Protein AF-A0A356I0V4-F1 (afdb_monomer_lite)

pLDDT: mean 72.77, std 12.49, range [39.56, 85.69]

Radius of gyration: 16.27 Å; chains: 1; bounding box: 44×14×45 Å

Structure (mmCIF, N/CA/C/O backbone):
data_AF-A0A356I0V4-F1
#
_entry.id   AF-A0A356I0V4-F1
#
loop_
_atom_site.group_PDB
_atom_site.id
_atom_site.type_symbol
_atom_site.label_atom_id
_atom_site.label_alt_id
_atom_site.label_comp_id
_atom_site.label_asym_id
_atom_site.label_entity_id
_atom_site.label_seq_id
_atom_site.pdbx_PDB_ins_code
_atom_site.Cartn_x
_atom_site.Cartn_y
_atom_site.Cartn_z
_atom_site.occupancy
_atom_site.B_iso_or_equiv
_atom_site.auth_seq_id
_atom_site.auth_comp_id
_atom_site.auth_asym_id
_atom_site.auth_atom_id
_atom_site.pdbx_PDB_model_num
ATOM 1 N N . MET A 1 1 ? 33.053 3.255 -28.629 1.00 39.56 1 MET A N 1
ATOM 2 C CA . MET A 1 1 ? 32.080 2.322 -28.022 1.00 39.56 1 MET A CA 1
ATOM 3 C C . MET A 1 1 ? 31.197 3.133 -27.072 1.00 39.56 1 MET A C 1
ATOM 5 O O . MET A 1 1 ? 31.649 3.463 -25.987 1.00 39.56 1 MET A O 1
ATOM 9 N N . SER A 1 2 ? 30.019 3.592 -27.507 1.00 41.94 2 SER A N 1
ATOM 10 C CA . SER A 1 2 ? 29.122 4.398 -26.659 1.00 41.94 2 SER A CA 1
ATOM 11 C C . SER A 1 2 ? 28.209 3.452 -25.877 1.00 41.94 2 SER A C 1
ATOM 13 O O . SER A 1 2 ? 27.335 2.811 -26.459 1.00 41.94 2 SER A O 1
ATOM 15 N N . THR A 1 3 ? 28.451 3.297 -24.575 1.00 51.91 3 THR A N 1
ATOM 16 C CA . THR A 1 3 ? 27.630 2.479 -23.672 1.00 51.91 3 THR A CA 1
ATOM 17 C C . THR A 1 3 ? 26.365 3.244 -23.282 1.00 51.91 3 THR A C 1
ATOM 19 O O . THR A 1 3 ? 26.204 3.720 -22.161 1.00 51.91 3 THR A O 1
ATOM 22 N N . ASN A 1 4 ? 25.432 3.354 -24.225 1.00 55.47 4 ASN A N 1
ATOM 23 C CA . ASN A 1 4 ? 24.067 3.793 -23.953 1.00 55.47 4 ASN A CA 1
ATOM 24 C C . ASN A 1 4 ? 23.294 2.676 -23.236 1.00 55.47 4 ASN A C 1
ATOM 26 O O . ASN A 1 4 ? 22.521 1.954 -23.859 1.00 55.47 4 ASN A O 1
ATOM 30 N N . HIS A 1 5 ? 23.461 2.535 -21.920 1.00 50.72 5 HIS A N 1
ATOM 31 C CA . HIS A 1 5 ? 22.481 1.820 -21.103 1.00 50.72 5 HIS A CA 1
ATOM 32 C C . HIS A 1 5 ? 21.733 2.815 -20.221 1.00 50.72 5 HIS A C 1
ATOM 34 O O . HIS A 1 5 ? 22.219 3.302 -19.203 1.00 50.72 5 HIS A O 1
ATOM 40 N N . SER A 1 6 ? 20.533 3.132 -20.711 1.00 54.03 6 SER A N 1
ATOM 41 C CA . SER A 1 6 ? 19.511 3.974 -20.098 1.00 54.03 6 SER A CA 1
ATOM 42 C C . SER A 1 6 ? 19.297 3.673 -18.606 1.00 54.03 6 SER A C 1
ATOM 44 O O . SER A 1 6 ? 19.445 2.534 -18.159 1.00 54.03 6 SER A O 1
ATOM 46 N N . PRO A 1 7 ? 18.929 4.693 -17.815 1.00 48.81 7 PRO A N 1
ATOM 47 C CA . PRO A 1 7 ? 19.053 4.662 -16.368 1.00 48.81 7 PRO A CA 1
ATOM 48 C C . PRO A 1 7 ? 18.067 3.676 -15.738 1.00 48.81 7 PRO A C 1
ATOM 50 O O . PRO A 1 7 ? 16.889 3.629 -16.094 1.00 48.81 7 PRO A O 1
ATOM 53 N N . LYS A 1 8 ? 18.545 2.960 -14.713 1.00 54.66 8 LYS A N 1
ATOM 54 C CA . LYS A 1 8 ? 17.823 2.056 -13.793 1.00 54.66 8 LYS A CA 1
ATOM 55 C C . LYS A 1 8 ? 16.700 2.736 -12.970 1.00 54.66 8 LYS A C 1
ATOM 57 O O . LYS A 1 8 ? 16.450 2.372 -11.827 1.00 54.66 8 LYS A O 1
ATOM 62 N N . LYS A 1 9 ? 15.992 3.728 -13.517 1.00 52.12 9 LYS A N 1
ATOM 63 C CA . LYS A 1 9 ? 14.900 4.472 -12.858 1.00 52.12 9 LYS A CA 1
ATOM 64 C C . LYS A 1 9 ? 13.568 3.706 -12.794 1.00 52.12 9 LYS A C 1
ATOM 66 O O . LYS A 1 9 ? 12.636 4.184 -12.157 1.00 52.12 9 LYS A O 1
ATOM 71 N N . ARG A 1 10 ? 13.463 2.539 -13.443 1.00 56.72 10 ARG A N 1
ATOM 72 C CA . ARG A 1 10 ? 12.210 1.764 -13.566 1.00 56.72 10 ARG A CA 1
ATOM 73 C C . ARG A 1 10 ? 11.873 0.904 -12.337 1.00 56.72 10 ARG A C 1
ATOM 75 O O . ARG A 1 10 ? 10.700 0.694 -12.065 1.00 56.72 10 ARG A O 1
ATOM 82 N N . VAL A 1 11 ? 12.867 0.480 -11.550 1.00 61.78 11 VAL A N 1
ATOM 83 C CA . VAL A 1 11 ? 12.655 -0.426 -10.397 1.00 61.78 11 VAL A CA 1
ATOM 84 C C . VAL A 1 11 ? 11.986 0.284 -9.215 1.00 61.78 11 VAL A C 1
ATOM 86 O O . VAL A 1 11 ? 11.176 -0.311 -8.510 1.00 61.78 11 VAL A O 1
ATOM 89 N N . GLY A 1 12 ? 12.280 1.574 -9.020 1.00 67.56 12 GLY A N 1
ATOM 90 C CA . GLY A 1 12 ? 11.812 2.327 -7.855 1.00 67.56 12 GLY A CA 1
ATOM 91 C C . GLY A 1 12 ? 10.291 2.419 -7.756 1.00 67.56 12 GLY A C 1
ATOM 92 O O . GLY A 1 12 ? 9.754 2.270 -6.667 1.00 67.56 12 GLY A O 1
ATOM 93 N N . LEU A 1 13 ? 9.589 2.602 -8.879 1.00 71.44 13 LEU A N 1
ATOM 94 C CA . LEU A 1 13 ? 8.131 2.761 -8.869 1.00 71.44 13 LEU A CA 1
ATOM 95 C C . LEU A 1 13 ? 7.415 1.443 -8.543 1.00 71.44 13 LEU A C 1
ATOM 97 O O . LEU A 1 13 ? 6.479 1.427 -7.748 1.00 71.44 13 LEU A O 1
ATOM 101 N N . THR A 1 14 ? 7.894 0.337 -9.116 1.00 72.94 14 THR A N 1
ATOM 102 C CA . THR A 1 14 ? 7.366 -1.007 -8.851 1.00 72.94 14 THR A CA 1
ATOM 103 C C . THR A 1 14 ? 7.627 -1.419 -7.406 1.00 72.94 14 THR A C 1
ATOM 105 O O . THR A 1 14 ? 6.708 -1.864 -6.726 1.00 72.94 14 THR A O 1
ATOM 108 N N . VAL A 1 15 ? 8.848 -1.207 -6.899 1.00 79.19 15 VAL A N 1
ATOM 109 C CA . VAL A 1 15 ? 9.191 -1.491 -5.495 1.00 79.19 15 VAL A CA 1
ATOM 110 C C . VAL A 1 15 ? 8.377 -0.614 -4.546 1.00 79.19 15 VAL A C 1
ATOM 112 O O . VAL A 1 15 ? 7.847 -1.120 -3.562 1.00 79.19 15 VAL A O 1
ATOM 115 N N . PHE A 1 16 ? 8.209 0.672 -4.856 1.00 79.88 16 PHE A N 1
ATOM 116 C CA . PHE A 1 16 ? 7.404 1.587 -4.049 1.00 79.88 16 PHE A CA 1
ATOM 117 C C . PHE A 1 16 ? 5.929 1.167 -3.989 1.00 79.88 16 PHE A C 1
ATOM 119 O O . PHE A 1 16 ? 5.356 1.130 -2.903 1.00 79.88 16 PHE A O 1
ATOM 126 N N . GLY A 1 17 ? 5.332 0.780 -5.123 1.00 76.44 17 GLY A N 1
ATOM 127 C CA . GLY A 1 17 ? 3.964 0.252 -5.174 1.00 76.44 17 GLY A CA 1
ATOM 128 C C . GLY A 1 17 ? 3.797 -1.027 -4.350 1.00 76.44 17 GLY A C 1
ATOM 129 O O . GLY A 1 17 ? 2.859 -1.130 -3.561 1.00 76.44 17 GLY A O 1
ATOM 130 N N . SER A 1 18 ? 4.747 -1.962 -4.457 1.00 79.31 18 SER A N 1
ATOM 131 C CA . SER A 1 18 ? 4.758 -3.187 -3.651 1.00 79.31 18 SER A CA 1
ATOM 132 C C . SER A 1 18 ? 4.857 -2.8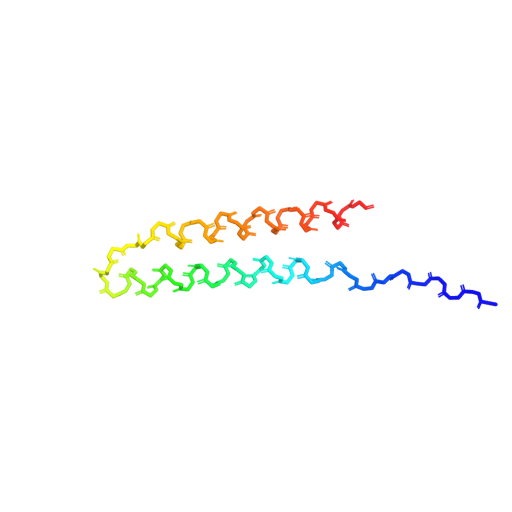87 -2.154 1.00 79.31 18 SER A C 1
ATOM 134 O O . SER A 1 18 ? 4.087 -3.435 -1.371 1.00 79.31 18 SER A O 1
ATOM 136 N N . VAL A 1 19 ? 5.754 -1.986 -1.739 1.00 84.81 19 VAL A N 1
ATOM 137 C CA . VAL A 1 19 ? 5.900 -1.591 -0.326 1.00 84.81 19 VAL A CA 1
ATOM 138 C C . VAL A 1 19 ? 4.617 -0.948 0.199 1.00 84.81 19 VAL A C 1
ATOM 140 O O . VAL A 1 19 ? 4.163 -1.324 1.276 1.00 84.81 19 VAL A O 1
ATOM 143 N N . LEU A 1 20 ? 3.994 -0.039 -0.560 1.00 83.50 20 LEU A N 1
ATOM 144 C CA . LEU A 1 20 ? 2.714 0.572 -0.181 1.00 83.50 20 LEU A CA 1
ATOM 145 C C . LEU A 1 20 ? 1.609 -0.474 -0.007 1.00 83.50 20 LEU A C 1
ATOM 147 O O . LEU A 1 20 ? 0.840 -0.407 0.951 1.00 83.50 20 LEU A O 1
ATOM 151 N N . PHE A 1 21 ? 1.551 -1.449 -0.913 1.00 81.00 21 PHE A N 1
ATOM 152 C CA . PHE A 1 21 ? 0.580 -2.534 -0.861 1.00 81.00 21 PHE A CA 1
ATOM 153 C C . PHE A 1 21 ? 0.760 -3.397 0.394 1.00 81.00 21 PHE A C 1
ATOM 155 O O . PHE A 1 21 ? -0.191 -3.580 1.154 1.00 81.00 21 PHE A O 1
ATOM 162 N N . PHE A 1 22 ? 1.984 -3.862 0.664 1.00 83.94 22 PHE A N 1
ATOM 163 C CA . PHE A 1 22 ? 2.287 -4.643 1.866 1.00 83.94 22 PHE A CA 1
ATOM 164 C C . PHE A 1 22 ? 2.032 -3.851 3.147 1.00 83.94 22 PHE A C 1
ATOM 166 O O . PHE A 1 22 ? 1.474 -4.393 4.099 1.00 83.94 22 PHE A O 1
ATOM 173 N N . LEU A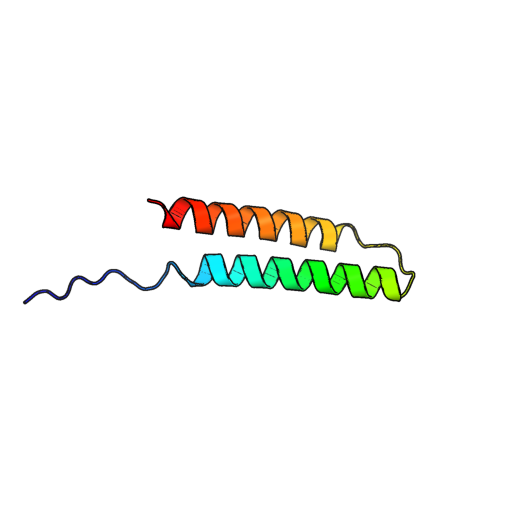 1 23 ? 2.391 -2.567 3.170 1.00 85.44 23 LEU A N 1
ATOM 174 C CA . LEU A 1 23 ? 2.161 -1.707 4.324 1.00 85.44 23 LEU A CA 1
ATOM 175 C C . LEU A 1 23 ? 0.662 -1.530 4.590 1.00 85.44 23 LEU A C 1
ATOM 177 O O . LEU A 1 23 ? 0.231 -1.645 5.736 1.00 85.44 23 LEU A O 1
ATOM 181 N N . GLY A 1 24 ?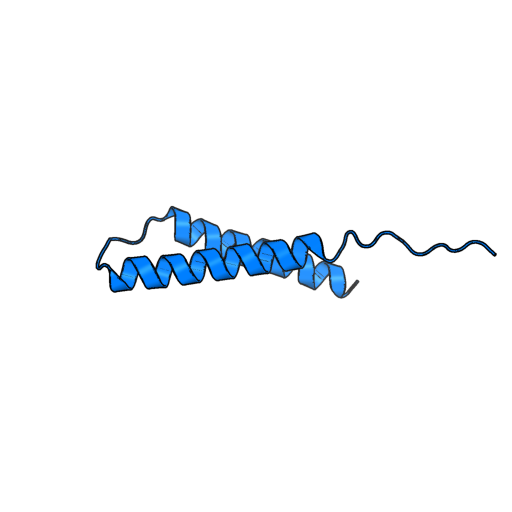 -0.143 -1.311 3.548 1.00 82.31 24 GLY A N 1
ATOM 182 C CA . GLY A 1 24 ? -1.599 -1.261 3.655 1.00 82.31 24 GLY A CA 1
ATOM 183 C C . GLY A 1 24 ? -2.183 -2.578 4.171 1.00 82.31 24 GLY A C 1
ATOM 184 O O . GLY A 1 24 ? -2.970 -2.574 5.113 1.00 82.31 24 GLY A O 1
ATOM 185 N N . MET A 1 25 ? -1.741 -3.708 3.619 1.00 82.88 25 MET A N 1
ATOM 186 C CA . MET A 1 25 ? -2.227 -5.042 3.982 1.00 82.88 25 MET A CA 1
ATOM 187 C C . MET A 1 25 ? -1.877 -5.429 5.429 1.00 82.88 25 MET A C 1
ATOM 189 O O . MET A 1 25 ? -2.737 -5.920 6.161 1.00 82.88 25 MET A O 1
ATOM 193 N N . LEU A 1 26 ? -0.649 -5.144 5.877 1.00 85.69 26 LEU A N 1
ATOM 194 C CA . LEU A 1 26 ? -0.224 -5.347 7.266 1.00 85.69 26 LEU A CA 1
ATOM 195 C C . LEU A 1 26 ? -1.000 -4.458 8.236 1.00 85.69 26 LEU A C 1
ATOM 197 O O . LEU A 1 26 ? -1.394 -4.929 9.301 1.00 85.69 26 LEU A O 1
ATOM 201 N N . ASN A 1 27 ? -1.258 -3.200 7.866 1.00 83.94 27 ASN A N 1
ATOM 202 C CA . ASN A 1 27 ? -2.081 -2.322 8.690 1.00 83.94 27 ASN A CA 1
ATOM 203 C C . ASN A 1 27 ? -3.503 -2.870 8.805 1.00 83.94 27 ASN A C 1
ATOM 205 O O . ASN A 1 27 ? -3.992 -2.990 9.922 1.00 83.94 27 ASN A O 1
ATOM 209 N N . ILE A 1 28 ? -4.136 -3.303 7.709 1.00 81.12 28 ILE A N 1
ATOM 210 C CA . ILE A 1 28 ? -5.459 -3.937 7.802 1.00 81.12 28 ILE A CA 1
ATOM 211 C C . ILE A 1 28 ? -5.438 -5.109 8.777 1.00 81.12 28 ILE A C 1
ATOM 213 O O . ILE A 1 28 ? -6.255 -5.154 9.692 1.00 81.12 28 ILE A O 1
ATOM 217 N N . MET A 1 29 ? -4.472 -6.014 8.630 1.00 83.62 29 MET A N 1
ATOM 218 C CA . MET A 1 29 ? -4.357 -7.182 9.496 1.00 83.62 29 MET A CA 1
ATOM 219 C C . MET A 1 29 ? -4.190 -6.794 10.972 1.00 83.62 29 MET A C 1
ATOM 221 O O . MET A 1 29 ? -4.795 -7.421 11.841 1.00 83.62 29 MET A O 1
ATOM 225 N N . PHE A 1 30 ? -3.415 -5.748 11.264 1.00 84.62 30 PHE A N 1
ATOM 226 C CA . PHE A 1 30 ? -3.209 -5.257 12.625 1.00 84.62 30 PHE A CA 1
ATOM 227 C C . PHE A 1 30 ? -4.481 -4.634 13.214 1.00 84.62 30 PHE A C 1
ATOM 229 O O . PHE A 1 30 ? -4.848 -4.963 14.338 1.00 84.62 30 PHE A O 1
ATOM 236 N N . TYR A 1 31 ? -5.194 -3.802 12.448 1.00 78.75 31 TYR A N 1
ATOM 237 C CA . TYR A 1 31 ? -6.447 -3.170 12.878 1.00 78.75 31 TYR A CA 1
ATOM 238 C C . TYR A 1 31 ? -7.569 -4.191 13.082 1.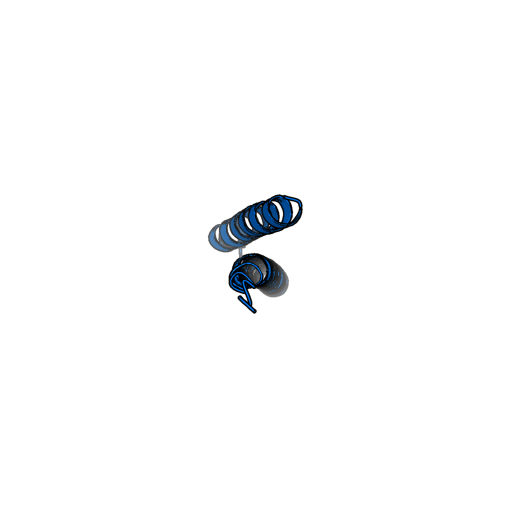00 78.75 31 TYR A C 1
ATOM 240 O O . TYR A 1 31 ? -8.242 -4.165 14.112 1.00 78.75 31 TYR A O 1
ATOM 248 N N . THR A 1 32 ? -7.717 -5.149 12.160 1.00 81.06 32 THR A N 1
ATOM 249 C CA . THR A 1 32 ? -8.672 -6.256 12.299 1.00 81.06 32 THR A CA 1
ATOM 250 C C . THR A 1 32 ? -8.359 -7.106 13.529 1.00 81.06 32 THR A C 1
ATOM 252 O O . THR A 1 32 ? -9.272 -7.476 14.261 1.00 81.06 32 THR A O 1
ATOM 255 N N . LYS A 1 33 ? -7.079 -7.383 13.805 1.00 83.81 33 LYS A N 1
ATOM 256 C CA . LYS A 1 33 ? -6.671 -8.167 14.981 1.00 83.81 33 LYS A CA 1
ATOM 257 C C . LYS A 1 33 ? -6.810 -7.390 16.293 1.00 83.81 33 LYS A C 1
ATOM 259 O O . LYS A 1 33 ? -7.065 -7.996 17.327 1.00 83.81 33 LYS A O 1
ATOM 264 N N . ALA A 1 34 ? -6.659 -6.069 16.253 1.00 83.56 34 ALA A N 1
ATOM 265 C CA . ALA A 1 34 ? -6.854 -5.191 17.400 1.00 83.56 34 ALA A CA 1
ATOM 266 C C . ALA A 1 34 ? -8.339 -4.889 17.687 1.00 83.56 34 ALA A C 1
ATOM 268 O O . ALA A 1 34 ? -8.640 -4.308 18.726 1.00 83.56 34 ALA A O 1
ATOM 269 N N . GLY A 1 35 ? -9.262 -5.266 16.790 1.00 78.69 35 GLY A N 1
ATOM 270 C CA . GLY A 1 35 ? -10.693 -4.965 16.924 1.00 78.69 35 GLY A CA 1
ATOM 271 C C . GLY A 1 35 ? -11.018 -3.476 16.773 1.00 78.69 35 GLY A C 1
ATOM 272 O O . GLY A 1 35 ? -12.055 -3.021 17.248 1.00 78.69 35 GLY A O 1
ATOM 273 N N . ILE A 1 36 ? -10.119 -2.712 16.145 1.00 78.44 36 ILE A N 1
ATOM 274 C CA . ILE A 1 36 ? -10.237 -1.263 15.979 1.00 78.44 36 ILE A CA 1
ATOM 275 C C . ILE A 1 36 ? -10.842 -0.981 14.605 1.00 78.44 36 ILE A C 1
ATOM 277 O O . ILE A 1 36 ? -10.503 -1.643 13.620 1.00 78.44 36 ILE A O 1
ATOM 281 N N . GLU A 1 37 ? -11.718 0.021 14.525 1.00 75.81 37 GLU A N 1
ATOM 282 C CA . GLU A 1 37 ? -12.266 0.475 13.251 1.00 75.81 37 GLU A CA 1
ATOM 283 C C . GLU A 1 37 ? -11.151 0.833 12.274 1.00 75.81 37 GLU A C 1
ATOM 285 O O . GLU A 1 37 ? -10.241 1.592 12.602 1.00 75.81 37 GLU A O 1
ATOM 290 N N . LEU A 1 38 ? -11.249 0.283 11.066 1.00 72.62 38 LEU A N 1
ATOM 291 C CA . LEU A 1 38 ? -10.309 0.488 9.975 1.00 72.62 38 LEU A CA 1
ATOM 292 C C . LEU A 1 38 ? -10.355 1.937 9.479 1.00 72.62 38 LEU A C 1
ATOM 294 O O . LEU A 1 38 ? -11.347 2.345 8.864 1.00 72.62 38 LEU A O 1
ATOM 298 N N . PRO A 1 39 ? -9.278 2.722 9.655 1.00 78.38 39 PRO A N 1
ATOM 299 C CA . PRO A 1 39 ? -9.266 4.083 9.149 1.00 78.38 39 PRO A CA 1
ATOM 300 C C . PRO A 1 39 ? -9.310 4.088 7.620 1.00 78.38 39 PRO A C 1
ATOM 302 O O . PRO A 1 39 ? -8.526 3.404 6.955 1.00 78.38 39 PRO A O 1
ATOM 305 N N . LYS A 1 40 ? -10.184 4.926 7.049 1.00 78.69 40 LYS A N 1
ATOM 306 C CA . LYS A 1 40 ? -10.353 5.090 5.589 1.00 78.69 40 LYS A CA 1
ATOM 307 C C . LYS A 1 40 ? -9.032 5.407 4.866 1.00 78.69 40 LYS A C 1
ATOM 309 O O . LYS A 1 40 ? -8.880 5.094 3.689 1.00 78.69 40 LYS A O 1
ATOM 314 N N . PHE A 1 41 ? -8.061 5.975 5.586 1.00 79.69 41 PHE A N 1
ATOM 315 C CA . PHE A 1 41 ? -6.702 6.236 5.113 1.00 79.69 41 PHE A CA 1
ATOM 316 C C . PHE A 1 41 ? -5.945 4.972 4.663 1.00 79.69 41 PHE A C 1
ATOM 318 O O . PHE A 1 41 ? -5.248 5.010 3.652 1.00 79.69 41 PHE A O 1
ATOM 325 N N . TYR A 1 42 ? -6.107 3.832 5.341 1.00 75.12 42 TYR A N 1
ATOM 326 C CA . TYR A 1 42 ? -5.435 2.587 4.937 1.00 75.12 42 TYR A CA 1
ATOM 327 C C . TYR A 1 42 ? -6.053 1.973 3.685 1.00 75.12 42 TYR A C 1
ATOM 329 O O . TYR A 1 42 ? -5.345 1.428 2.840 1.00 75.12 42 TYR A O 1
ATOM 337 N N . LEU A 1 43 ? -7.366 2.143 3.529 1.00 78.44 43 LEU A N 1
ATOM 338 C CA . LEU A 1 43 ? -8.089 1.820 2.303 1.00 78.44 43 LEU A CA 1
ATOM 339 C C . LEU A 1 43 ? -7.555 2.651 1.126 1.00 78.44 43 LEU A C 1
ATOM 341 O O . LEU A 1 43 ? -7.251 2.101 0.069 1.00 78.44 43 LEU A O 1
ATOM 345 N N . PHE A 1 44 ? -7.345 3.955 1.337 1.00 82.38 44 PHE A N 1
ATOM 346 C CA . PHE A 1 44 ? -6.698 4.831 0.358 1.00 82.38 44 PHE A CA 1
ATOM 347 C C . PHE A 1 44 ? -5.272 4.373 0.013 1.00 82.38 44 PHE A C 1
ATOM 349 O O . PHE A 1 44 ? -4.919 4.331 -1.163 1.00 82.38 44 PHE A O 1
ATOM 356 N N . LEU A 1 45 ? -4.472 3.968 1.004 1.00 80.19 45 LEU A N 1
ATOM 357 C CA . LEU A 1 45 ? -3.106 3.468 0.801 1.00 80.19 45 LEU A CA 1
ATOM 358 C C . LEU A 1 45 ? -3.053 2.219 -0.088 1.00 80.19 45 LEU A C 1
ATOM 360 O O . LEU A 1 45 ? -2.190 2.122 -0.959 1.00 80.19 45 LEU A O 1
ATOM 364 N N . ILE A 1 46 ? -3.988 1.285 0.097 1.00 79.44 46 ILE A N 1
ATOM 365 C CA . ILE A 1 46 ? -4.080 0.070 -0.724 1.00 79.44 46 ILE A CA 1
ATOM 366 C C . ILE A 1 46 ? -4.468 0.416 -2.156 1.00 79.44 46 ILE A C 1
ATOM 368 O O . ILE A 1 46 ? -3.821 -0.049 -3.092 1.00 79.44 46 ILE A O 1
ATOM 372 N N . VAL A 1 47 ? -5.485 1.262 -2.336 1.00 83.56 47 VAL A N 1
ATOM 373 C CA . VAL A 1 47 ? -5.925 1.698 -3.668 1.00 83.56 47 VAL A CA 1
ATOM 374 C C . VAL A 1 47 ? -4.794 2.437 -4.389 1.00 83.56 47 VAL A C 1
ATOM 376 O O . VAL A 1 47 ? -4.498 2.130 -5.543 1.00 83.56 47 VAL A O 1
ATOM 379 N N . ALA A 1 48 ? -4.097 3.344 -3.702 1.00 82.38 48 ALA A N 1
ATOM 380 C CA . ALA A 1 48 ? -2.934 4.040 -4.242 1.00 82.38 48 ALA A CA 1
ATOM 381 C C . ALA A 1 48 ? -1.796 3.070 -4.606 1.00 82.38 48 ALA A C 1
ATOM 383 O O . ALA A 1 48 ? -1.210 3.190 -5.682 1.00 82.38 48 ALA A O 1
ATOM 384 N N . GLY A 1 49 ? -1.521 2.073 -3.758 1.00 79.62 49 GLY A N 1
ATOM 385 C CA . GLY A 1 49 ? -0.538 1.022 -4.024 1.00 79.62 49 GLY A CA 1
ATOM 386 C C . GLY A 1 49 ? -0.862 0.216 -5.283 1.00 79.62 49 GLY A C 1
ATOM 387 O O . GLY A 1 49 ? 0.012 0.040 -6.130 1.00 79.62 49 GLY A O 1
ATOM 388 N N . ILE A 1 50 ? -2.123 -0.195 -5.462 1.00 81.31 50 ILE A N 1
ATOM 389 C CA . ILE A 1 50 ? -2.592 -0.923 -6.654 1.00 81.31 50 ILE A CA 1
ATOM 390 C C . ILE A 1 50 ? -2.437 -0.066 -7.915 1.00 81.31 50 ILE A C 1
ATOM 392 O O . ILE A 1 50 ? -1.946 -0.560 -8.929 1.00 81.31 50 ILE A O 1
ATOM 396 N N . ILE A 1 51 ? -2.807 1.217 -7.862 1.00 84.12 51 ILE A N 1
ATOM 397 C CA . ILE A 1 51 ? -2.694 2.136 -9.005 1.00 84.12 51 ILE A CA 1
ATOM 398 C C . ILE A 1 51 ? -1.226 2.325 -9.401 1.00 84.12 51 ILE A C 1
ATOM 400 O O . ILE A 1 51 ? -0.879 2.194 -10.575 1.00 84.12 51 ILE A O 1
ATOM 404 N N . ILE A 1 52 ? -0.345 2.592 -8.435 1.00 80.12 52 ILE A N 1
ATOM 405 C CA . ILE A 1 52 ? 1.091 2.774 -8.688 1.00 80.12 52 ILE A CA 1
ATOM 406 C C . ILE A 1 52 ? 1.711 1.481 -9.225 1.00 80.12 52 ILE A C 1
ATOM 408 O O . ILE A 1 52 ? 2.494 1.527 -10.175 1.00 80.12 52 ILE A O 1
ATOM 412 N N . PHE A 1 53 ? 1.333 0.330 -8.667 1.00 74.44 53 PHE A N 1
ATOM 413 C CA . PHE A 1 53 ? 1.785 -0.976 -9.136 1.00 74.44 53 PHE A CA 1
ATOM 414 C C . PHE A 1 53 ? 1.321 -1.260 -10.571 1.00 74.44 53 PHE A C 1
ATOM 416 O O . PHE A 1 53 ? 2.126 -1.675 -11.404 1.00 74.44 53 PHE A O 1
ATOM 423 N N . ALA A 1 54 ? 0.059 -0.971 -10.898 1.00 78.81 54 ALA A N 1
ATOM 424 C CA . ALA A 1 54 ? -0.483 -1.127 -12.245 1.00 78.81 54 ALA A CA 1
ATOM 425 C C . ALA A 1 54 ? 0.222 -0.210 -13.258 1.00 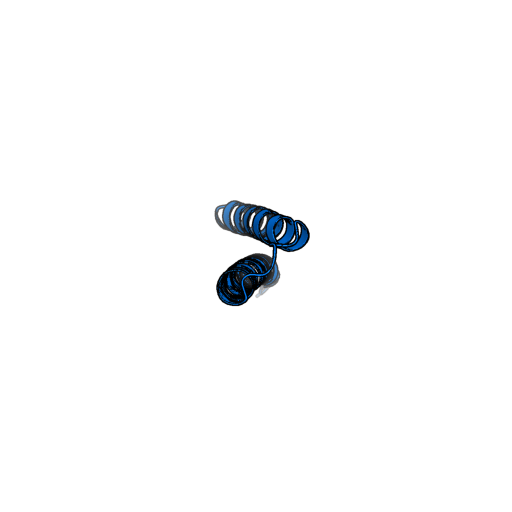78.81 54 ALA A C 1
ATOM 427 O O . ALA A 1 54 ? 0.587 -0.666 -14.341 1.00 78.81 54 ALA A O 1
ATOM 428 N N . ILE A 1 55 ? 0.486 1.053 -12.898 1.00 79.62 55 ILE A N 1
ATOM 429 C CA . ILE A 1 55 ? 1.248 1.997 -13.734 1.00 79.62 55 ILE A CA 1
ATOM 430 C C . ILE A 1 55 ? 2.687 1.505 -13.933 1.00 79.62 55 ILE A C 1
ATOM 432 O O . ILE A 1 55 ? 3.201 1.549 -15.052 1.00 79.62 55 ILE A O 1
ATOM 436 N N . GLY A 1 56 ? 3.331 1.015 -12.871 1.00 69.12 56 GLY A N 1
ATOM 437 C CA . GLY A 1 56 ? 4.666 0.421 -12.934 1.00 69.12 56 GLY A CA 1
ATOM 438 C C . GLY A 1 56 ? 4.713 -0.800 -13.855 1.00 69.12 56 GLY A C 1
ATOM 439 O O . GLY A 1 56 ? 5.573 -0.871 -14.727 1.00 69.12 56 GLY A O 1
ATOM 440 N N . SER A 1 57 ? 3.745 -1.714 -13.727 1.00 67.06 57 SER A N 1
ATOM 441 C CA . SER A 1 57 ? 3.659 -2.942 -14.527 1.00 67.06 57 SER A CA 1
ATOM 442 C C . SER A 1 57 ? 3.312 -2.677 -15.996 1.00 67.06 57 SER A C 1
ATOM 444 O O . SER A 1 57 ? 3.927 -3.264 -16.885 1.00 67.06 57 SER A O 1
ATOM 446 N N . TRP A 1 58 ? 2.381 -1.762 -16.290 1.00 69.12 58 TRP A N 1
ATOM 447 C CA . TRP A 1 58 ? 2.031 -1.403 -17.672 1.00 69.12 58 TRP A CA 1
ATOM 448 C C . TRP A 1 58 ? 3.221 -0.764 -18.393 1.00 69.12 58 TRP A C 1
ATOM 450 O O . TRP A 1 58 ? 3.476 -1.043 -19.563 1.00 69.12 58 TRP A O 1
ATOM 460 N N . ARG A 1 59 ? 3.990 0.067 -17.686 1.00 56.94 59 ARG A N 1
ATOM 461 C CA . ARG A 1 59 ? 5.172 0.742 -18.231 1.00 56.94 59 ARG A CA 1
ATOM 462 C C . ARG A 1 59 ? 6.389 -0.177 -18.383 1.00 56.94 59 ARG A C 1
ATOM 464 O O . ARG A 1 59 ? 7.328 0.206 -19.071 1.00 56.94 59 ARG A O 1
ATOM 471 N N . ASP A 1 60 ? 6.371 -1.358 -17.767 1.00 57.75 60 ASP A N 1
ATOM 472 C CA . ASP A 1 60 ? 7.385 -2.404 -17.948 1.00 57.75 60 ASP A CA 1
ATOM 473 C C . ASP A 1 60 ? 7.150 -3.220 -19.232 1.00 57.75 60 ASP A C 1
ATOM 475 O O . ASP A 1 60 ? 8.100 -3.599 -19.907 1.00 57.75 60 ASP A O 1
ATOM 479 N N . ARG A 1 61 ? 5.883 -3.401 -19.640 1.00 57.38 61 ARG A N 1
ATOM 480 C CA . ARG A 1 61 ? 5.517 -4.116 -20.880 1.00 57.38 61 ARG A CA 1
ATOM 481 C C . ARG A 1 61 ? 5.681 -3.295 -22.171 1.00 57.38 61 ARG A C 1
ATOM 483 O O . ARG A 1 61 ? 5.300 -3.783 -23.233 1.00 57.38 61 ARG A O 1
ATOM 490 N N . LYS A 1 62 ? 6.194 -2.063 -22.094 1.00 48.09 62 LYS A N 1
ATOM 491 C CA . LYS A 1 62 ? 6.387 -1.149 -23.233 1.00 48.09 62 LYS A CA 1
ATOM 492 C C . LYS A 1 62 ? 7.816 -0.607 -23.275 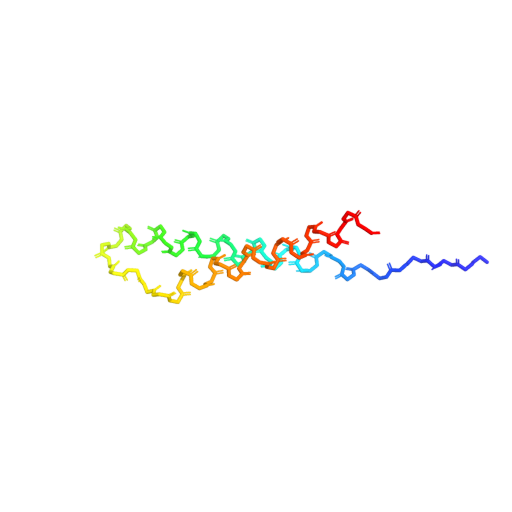1.00 48.09 62 LYS A C 1
ATOM 494 O O . LYS A 1 62 ? 8.321 -0.477 -24.405 1.00 48.09 62 LYS A O 1
#

Secondary structure (DSSP, 8-state):
-------STTHHHHHHHHHHHHHHHHHHHHHHHHT----HHHHHHHHHHHHHHHHHHHHH--

Foldseek 3Di:
DDPPDDDPPLVVLLVVLVVLQVVLVVLVVVCVVVVHDDPVVSVVSNVVSVVSNVVSVVVVVD

Sequence (62 aa):
MSTNHSPKKRVGLTVFGSVLFFLGMLNIMFYTKAGIELPKFYLFLIVAGIIIFAIGSWRDRK